Protein AF-A0A7W4CF41-F1 (afdb_monomer)

Nearest PDB structures (foldseek):
  8ye5-assembly1_B  TM=5.473E-01  e=8.442E-02  Dehalobacter sp.
  8ye5-assembly1_A  TM=4.488E-01  e=4.742E-02  Dehalobacter sp.
  7azv-assembly1_B  TM=4.176E-01  e=7.213E-02  Shigella flexneri
  7b1u-assembly1_A  TM=4.723E-01  e=1.953E-01  Shigella flexneri
  5l9t-assembly1_C  TM=4.745E-01  e=6.525E-01  Homo sapiens

Sequence (175 aa):
MLFSALGQSDESTQEKLKFIAKALNTPIDINDTADFLHSLEKYATSLSQTIRQRLKDDEEDNLDFTVASTLMHHYRQQAEKEENWQEAINWLLRVELNDSHWLTMGHYHLHLKQYKQATRCLHQARKLMDKEHFHYAKSIDLECAIAETEQDILAYGRFAGINSKINQADTPLVT

Structure (mmCIF, N/CA/C/O backbone):
data_AF-A0A7W4CF41-F1
#
_entry.id   AF-A0A7W4CF41-F1
#
loop_
_atom_site.group_PDB
_atom_site.id
_atom_site.type_symbol
_atom_site.label_atom_id
_atom_site.label_alt_id
_atom_site.label_comp_id
_atom_site.label_asym_id
_atom_site.label_entity_id
_atom_site.label_seq_id
_atom_site.pdbx_PDB_ins_code
_atom_site.Cartn_x
_atom_site.Cartn_y
_atom_site.Cartn_z
_atom_site.occupancy
_atom_site.B_iso_or_equiv
_atom_site.auth_seq_id
_atom_site.auth_comp_id
_atom_site.auth_asym_id
_atom_site.auth_atom_id
_atom_site.pdbx_PDB_model_num
ATOM 1 N N . MET A 1 1 ? 28.824 10.263 -23.114 1.00 46.28 1 MET A N 1
ATOM 2 C CA . MET A 1 1 ? 28.658 9.786 -24.506 1.00 46.28 1 MET A CA 1
ATOM 3 C C . MET A 1 1 ? 27.546 8.751 -24.682 1.00 46.28 1 MET A C 1
ATOM 5 O O . MET A 1 1 ? 26.990 8.721 -25.765 1.00 46.28 1 MET A O 1
ATOM 9 N N . LEU A 1 2 ? 27.163 7.950 -23.672 1.00 37.31 2 LEU A N 1
ATOM 10 C CA . LEU A 1 2 ? 26.043 6.998 -23.819 1.00 37.31 2 LEU A CA 1
ATOM 11 C C . LEU A 1 2 ? 24.651 7.664 -23.899 1.00 37.31 2 LEU A C 1
ATOM 13 O O . LEU A 1 2 ? 23.832 7.283 -24.723 1.00 37.31 2 LEU A O 1
ATOM 17 N N . PHE A 1 3 ? 24.385 8.692 -23.087 1.00 39.72 3 PHE A N 1
ATOM 18 C CA . PHE A 1 3 ? 23.040 9.286 -22.975 1.00 39.72 3 PHE A CA 1
ATOM 19 C C . PHE A 1 3 ? 22.696 10.314 -24.061 1.00 39.72 3 PHE A C 1
ATOM 21 O O . PHE A 1 3 ? 21.526 10.534 -24.356 1.00 39.72 3 PHE A O 1
ATOM 28 N N . SER A 1 4 ? 23.704 10.898 -24.713 1.00 42.06 4 SER A N 1
ATOM 29 C CA . SER A 1 4 ? 23.516 11.761 -25.886 1.00 42.06 4 SER A CA 1
ATOM 30 C C . SER A 1 4 ? 22.923 11.004 -27.082 1.00 42.06 4 SER A C 1
ATOM 32 O O . SER A 1 4 ? 22.292 11.622 -27.931 1.00 42.06 4 SER A O 1
ATOM 34 N N . ALA A 1 5 ? 23.073 9.673 -27.124 1.00 40.59 5 ALA A N 1
ATOM 35 C CA . ALA A 1 5 ? 22.491 8.827 -28.162 1.00 40.59 5 ALA A CA 1
ATOM 36 C C . ALA A 1 5 ? 20.977 8.608 -27.972 1.00 40.59 5 ALA A C 1
ATOM 38 O O . ALA A 1 5 ? 20.241 8.601 -28.950 1.00 40.59 5 ALA A O 1
ATOM 39 N N . LEU A 1 6 ? 20.474 8.536 -26.732 1.00 45.47 6 LEU A N 1
ATOM 40 C CA . LEU A 1 6 ? 19.041 8.325 -26.459 1.00 45.47 6 LEU A CA 1
ATOM 41 C C . LEU A 1 6 ? 18.163 9.495 -26.934 1.00 45.47 6 LEU A C 1
ATOM 43 O O . LEU A 1 6 ? 17.026 9.283 -27.360 1.00 45.47 6 LEU A O 1
ATOM 47 N N . GLY A 1 7 ? 18.693 10.719 -26.881 1.00 43.69 7 GLY A N 1
ATOM 48 C CA . GLY A 1 7 ? 18.008 11.925 -27.351 1.00 43.69 7 GLY A CA 1
ATOM 49 C C . GLY A 1 7 ? 18.155 12.207 -28.850 1.00 43.69 7 GLY A C 1
ATOM 50 O O . GLY A 1 7 ? 17.399 13.022 -29.366 1.00 43.69 7 GLY A O 1
ATOM 51 N N . GLN A 1 8 ? 19.105 11.562 -29.543 1.00 44.75 8 GLN A N 1
ATOM 52 C CA . GLN A 1 8 ? 19.416 11.840 -30.956 1.00 44.75 8 GLN A CA 1
ATOM 53 C C . GLN A 1 8 ? 19.306 10.632 -31.903 1.00 44.75 8 GLN A C 1
ATOM 55 O O . GLN A 1 8 ? 19.452 10.823 -33.106 1.00 44.75 8 GLN A O 1
ATOM 60 N N . SER A 1 9 ? 19.057 9.409 -31.416 1.00 44.53 9 SER A N 1
ATOM 61 C CA . SER A 1 9 ? 18.871 8.240 -32.291 1.00 44.53 9 SER A CA 1
ATOM 62 C C . SER A 1 9 ? 17.416 8.097 -32.763 1.00 44.53 9 SER A C 1
ATOM 64 O O . SER A 1 9 ? 16.482 8.247 -31.967 1.00 44.53 9 SER A O 1
ATOM 66 N N . ASP A 1 10 ? 17.245 7.742 -34.042 1.00 49.69 10 ASP A N 1
ATOM 67 C CA . ASP A 1 10 ? 15.987 7.300 -34.680 1.00 49.69 10 ASP A CA 1
ATOM 68 C C . ASP A 1 10 ? 15.502 5.923 -34.168 1.00 49.69 10 ASP A C 1
ATOM 70 O O . ASP A 1 10 ? 14.549 5.349 -34.695 1.00 49.69 10 ASP A O 1
ATOM 74 N N . GLU A 1 11 ? 16.150 5.358 -33.143 1.00 53.50 11 GLU A N 1
ATOM 75 C CA . GLU A 1 11 ? 15.743 4.084 -32.553 1.00 53.50 11 GLU A CA 1
ATOM 76 C C . GLU A 1 11 ? 14.350 4.201 -31.937 1.00 53.50 11 GLU A C 1
ATOM 78 O O . GLU A 1 11 ? 14.003 5.185 -31.264 1.00 53.50 11 GLU A O 1
ATOM 83 N N . SER A 1 12 ? 13.550 3.157 -32.144 1.00 57.28 12 SER A N 1
ATOM 84 C CA . SER A 1 12 ? 12.192 3.098 -31.617 1.00 57.28 12 SER A CA 1
ATOM 85 C C . SER A 1 12 ? 12.199 3.258 -30.092 1.00 57.28 12 SER A C 1
ATOM 87 O O . SER A 1 12 ? 13.102 2.786 -29.395 1.00 57.28 12 SER A O 1
ATOM 89 N N . THR A 1 13 ? 11.161 3.887 -29.531 1.00 52.22 13 THR A N 1
ATOM 90 C CA . THR A 1 13 ? 10.985 4.030 -28.072 1.00 52.22 13 THR A CA 1
ATOM 91 C C . THR A 1 13 ? 11.162 2.697 -27.329 1.00 52.22 13 THR A C 1
ATOM 93 O O . THR A 1 13 ? 11.649 2.672 -26.202 1.00 52.22 13 THR A O 1
ATOM 96 N N . GLN A 1 14 ? 10.828 1.583 -27.982 1.00 46.81 14 GLN A N 1
ATOM 97 C CA . GLN A 1 14 ? 10.944 0.231 -27.449 1.00 46.81 14 GLN A CA 1
ATOM 98 C C . GLN A 1 14 ? 12.399 -0.232 -27.259 1.00 46.81 14 GLN A C 1
ATOM 100 O O . GLN A 1 14 ? 12.699 -0.911 -26.279 1.00 46.81 14 GLN A O 1
ATOM 105 N N . GLU A 1 15 ? 13.326 0.147 -28.139 1.00 56.38 15 GLU A N 1
ATOM 106 C CA . GLU A 1 15 ? 14.752 -0.182 -27.983 1.00 56.38 15 GLU A CA 1
ATOM 107 C C . GLU A 1 15 ? 15.390 0.623 -26.850 1.00 56.38 15 GLU A C 1
ATOM 109 O O . GLU A 1 15 ? 16.123 0.072 -26.025 1.00 56.38 15 GLU A O 1
ATOM 114 N N . LYS A 1 16 ? 15.004 1.897 -26.728 1.00 58.34 16 LYS A N 1
ATOM 115 C CA . LYS A 1 16 ? 15.414 2.770 -25.618 1.00 58.34 16 LYS A CA 1
ATOM 116 C C . LYS A 1 16 ? 14.920 2.227 -24.269 1.00 58.34 16 LYS A C 1
ATOM 118 O O . LYS A 1 16 ? 15.665 2.221 -23.291 1.00 58.34 16 LYS A O 1
ATOM 123 N N . LEU A 1 17 ? 13.699 1.689 -24.233 1.00 52.06 17 LEU A N 1
ATOM 124 C CA . LEU A 1 17 ? 13.110 1.023 -23.066 1.00 52.06 17 LEU A CA 1
ATOM 125 C C . LEU A 1 17 ? 13.816 -0.287 -22.698 1.00 52.06 17 LEU A C 1
ATOM 127 O O . LEU A 1 17 ? 14.136 -0.499 -21.528 1.00 52.06 17 LEU A O 1
ATOM 131 N N . LYS A 1 18 ? 14.113 -1.142 -23.684 1.00 53.56 18 LYS A N 1
ATOM 132 C CA . LYS A 1 18 ? 14.877 -2.383 -23.471 1.00 53.56 18 LYS A CA 1
ATOM 133 C C . LYS A 1 18 ? 16.269 -2.098 -22.914 1.00 53.56 18 LYS A C 1
ATOM 135 O O . LYS A 1 18 ? 16.733 -2.822 -22.036 1.00 53.56 18 LYS A O 1
ATOM 140 N N . PHE A 1 19 ? 16.922 -1.036 -23.387 1.00 60.59 19 PHE A N 1
ATOM 141 C CA . PHE A 1 19 ? 18.224 -0.611 -22.880 1.00 60.59 19 PHE A CA 1
ATOM 142 C C . PHE A 1 19 ? 18.157 -0.183 -21.406 1.00 60.59 19 PHE A C 1
ATOM 144 O O . PHE A 1 19 ? 18.968 -0.638 -20.600 1.00 60.59 19 PHE A O 1
ATOM 151 N N . ILE A 1 20 ? 17.162 0.630 -21.035 1.00 58.06 20 ILE A N 1
ATOM 152 C CA . ILE A 1 20 ? 16.958 1.075 -19.648 1.00 58.06 20 ILE A CA 1
ATOM 153 C C . ILE A 1 20 ? 16.639 -0.111 -18.738 1.00 58.06 20 ILE A C 1
ATOM 155 O O . ILE A 1 20 ? 17.290 -0.276 -17.713 1.00 58.06 20 ILE A O 1
ATOM 159 N N . ALA A 1 21 ? 15.710 -0.985 -19.125 1.00 50.66 21 ALA A N 1
ATOM 160 C CA . ALA A 1 21 ? 15.370 -2.164 -18.332 1.00 50.66 21 ALA A CA 1
ATOM 161 C C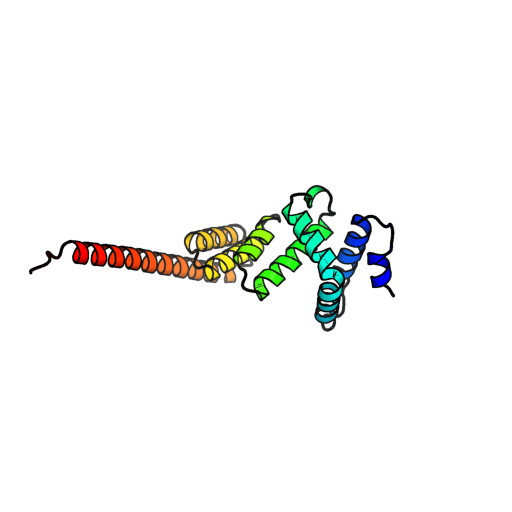 . ALA A 1 21 ? 16.553 -3.118 -18.148 1.00 50.66 21 ALA A C 1
ATOM 163 O O . ALA A 1 21 ? 16.763 -3.646 -17.061 1.00 50.66 21 ALA A O 1
ATOM 164 N N . LYS A 1 22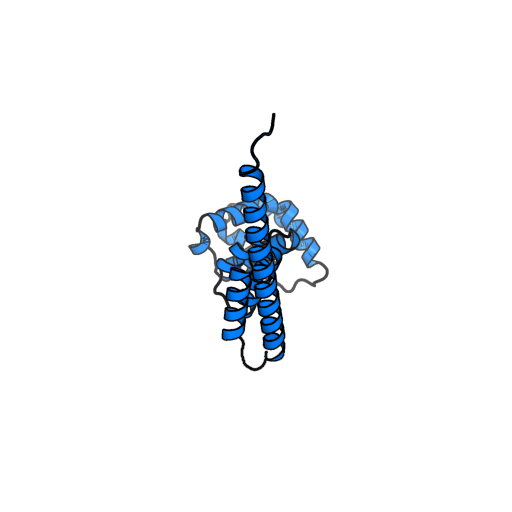 ? 17.371 -3.298 -19.191 1.00 57.56 22 LYS A N 1
ATOM 165 C CA . LYS A 1 22 ? 18.604 -4.080 -19.097 1.00 57.56 22 LYS A CA 1
ATOM 166 C C . LYS A 1 22 ? 19.595 -3.452 -18.117 1.00 57.56 22 LYS A C 1
ATOM 168 O O . LYS A 1 22 ? 20.183 -4.188 -17.337 1.00 57.56 22 LYS A O 1
ATOM 173 N N . ALA A 1 23 ? 19.747 -2.126 -18.126 1.00 53.53 23 ALA A N 1
ATOM 174 C CA . ALA A 1 23 ? 20.597 -1.418 -17.170 1.00 53.53 23 ALA A CA 1
ATOM 175 C C . ALA A 1 23 ? 20.088 -1.560 -15.723 1.00 53.53 23 ALA A C 1
ATOM 177 O O . ALA A 1 23 ? 20.891 -1.749 -14.814 1.00 53.53 23 ALA A O 1
ATOM 178 N N . LEU A 1 24 ? 18.766 -1.542 -15.522 1.00 49.69 24 LEU A N 1
ATOM 179 C CA . LEU A 1 24 ? 18.124 -1.750 -14.218 1.00 49.69 24 LEU A CA 1
ATOM 180 C C . LEU A 1 24 ? 18.251 -3.191 -13.693 1.00 49.69 24 LEU A C 1
ATOM 182 O O . LEU A 1 24 ? 18.206 -3.392 -12.485 1.00 49.69 24 LEU A O 1
ATOM 186 N N . ASN A 1 25 ? 18.404 -4.179 -14.582 1.00 44.28 25 ASN A N 1
ATOM 187 C CA . ASN A 1 25 ? 18.436 -5.607 -14.239 1.00 44.28 25 ASN A CA 1
ATOM 188 C C . ASN A 1 25 ? 19.855 -6.217 -14.240 1.00 44.28 25 ASN A C 1
ATOM 190 O O . ASN A 1 25 ? 20.033 -7.410 -13.993 1.00 44.28 25 ASN A O 1
ATOM 194 N N . THR A 1 26 ? 20.888 -5.425 -14.542 1.00 44.06 26 THR A N 1
ATOM 195 C CA . THR A 1 26 ? 22.288 -5.817 -14.319 1.00 44.06 26 THR A CA 1
ATOM 196 C C . THR A 1 26 ? 22.639 -5.690 -12.834 1.00 44.06 26 THR A C 1
ATOM 198 O O . THR A 1 26 ? 22.234 -4.706 -12.218 1.00 44.06 26 THR A O 1
ATOM 201 N N . PRO A 1 27 ? 23.423 -6.620 -12.250 1.00 39.34 27 PRO A N 1
ATOM 202 C CA . PRO A 1 27 ? 23.941 -6.475 -10.894 1.00 39.34 27 PRO A CA 1
ATOM 203 C C . PRO A 1 27 ? 24.975 -5.345 -10.891 1.00 39.34 27 PRO A C 1
ATOM 205 O O . PRO A 1 27 ? 26.162 -5.555 -11.134 1.00 39.34 27 PRO A O 1
ATOM 208 N N . ILE A 1 28 ? 24.491 -4.123 -10.711 1.00 40.25 28 ILE A N 1
ATOM 209 C CA . ILE A 1 28 ? 25.312 -2.945 -10.469 1.00 40.25 28 ILE A CA 1
ATOM 210 C C . ILE A 1 28 ? 25.638 -2.965 -8.976 1.00 40.25 28 ILE A C 1
ATOM 212 O O . ILE A 1 28 ? 24.755 -3.187 -8.147 1.00 40.25 28 ILE A O 1
ATOM 216 N N . ASP A 1 29 ? 26.921 -2.810 -8.655 1.00 37.19 29 ASP A N 1
ATOM 217 C CA . ASP A 1 29 ? 27.412 -2.758 -7.282 1.00 37.19 29 ASP A CA 1
ATOM 218 C C . ASP A 1 29 ? 26.611 -1.715 -6.483 1.00 37.19 29 ASP A C 1
ATOM 220 O O . ASP A 1 29 ? 26.427 -0.570 -6.903 1.00 37.19 29 ASP A O 1
ATOM 224 N N . ILE A 1 30 ? 26.060 -2.159 -5.355 1.00 34.56 30 ILE A N 1
ATOM 225 C CA . ILE A 1 30 ? 24.840 -1.616 -4.738 1.00 34.56 30 ILE A CA 1
ATOM 226 C C . ILE A 1 30 ? 25.075 -0.197 -4.187 1.00 34.56 30 ILE A C 1
ATOM 228 O O . ILE A 1 30 ? 24.126 0.563 -3.992 1.00 34.56 30 ILE A O 1
ATOM 232 N N . ASN A 1 31 ? 26.341 0.194 -4.021 1.00 37.34 31 ASN A N 1
ATOM 233 C CA . ASN A 1 31 ? 26.746 1.521 -3.567 1.00 37.34 31 ASN A CA 1
ATOM 234 C C . ASN A 1 31 ? 26.639 2.617 -4.648 1.00 37.34 31 ASN A C 1
ATOM 236 O O . ASN A 1 31 ? 26.483 3.776 -4.281 1.00 37.34 31 ASN A O 1
ATOM 240 N N . ASP A 1 32 ? 26.626 2.269 -5.943 1.00 36.53 32 ASP A N 1
ATOM 241 C CA . ASP A 1 32 ? 26.564 3.230 -7.067 1.00 36.53 32 ASP A CA 1
ATOM 242 C C . ASP A 1 32 ? 25.186 3.272 -7.766 1.00 36.53 32 ASP A C 1
ATOM 244 O O . ASP A 1 32 ? 24.912 4.136 -8.604 1.00 36.53 32 ASP A O 1
ATOM 248 N N . THR A 1 33 ? 24.271 2.357 -7.425 1.00 39.03 33 THR A N 1
ATOM 249 C CA . THR A 1 33 ? 22.942 2.249 -8.064 1.00 39.03 33 THR A CA 1
ATOM 250 C C . THR A 1 33 ? 22.045 3.453 -7.791 1.00 39.03 33 THR A C 1
ATOM 252 O O . THR A 1 33 ? 21.270 3.852 -8.658 1.00 39.03 33 THR A O 1
ATOM 255 N N . ALA A 1 34 ? 22.145 4.050 -6.601 1.00 40.62 34 ALA A N 1
ATOM 256 C CA . ALA A 1 34 ? 21.374 5.237 -6.241 1.00 40.62 34 ALA A CA 1
ATOM 257 C C . ALA A 1 34 ? 21.819 6.460 -7.060 1.00 40.62 34 ALA A C 1
ATOM 259 O O . ALA A 1 34 ? 20.970 7.183 -7.575 1.00 40.62 34 ALA A O 1
ATOM 260 N N . ASP A 1 35 ? 23.126 6.629 -7.268 1.00 41.72 35 ASP A N 1
ATOM 261 C CA . ASP A 1 35 ? 23.698 7.728 -8.052 1.00 41.72 35 ASP A CA 1
ATOM 262 C C . ASP A 1 35 ? 23.474 7.540 -9.556 1.00 41.72 35 ASP A C 1
ATOM 264 O O . ASP A 1 35 ? 23.204 8.510 -10.271 1.00 41.72 35 ASP A O 1
ATOM 268 N N . PHE A 1 36 ? 23.504 6.295 -10.045 1.00 41.91 36 PHE A N 1
ATOM 269 C CA . PHE A 1 36 ? 23.151 5.956 -11.424 1.00 41.91 36 PHE A CA 1
ATOM 270 C C . PHE A 1 36 ? 21.669 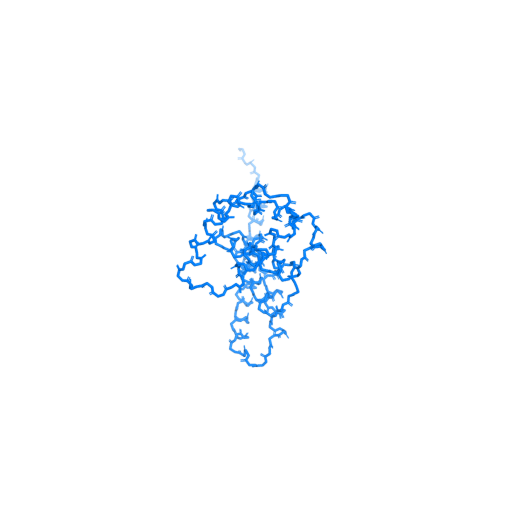6.219 -11.714 1.00 41.91 36 PHE A C 1
ATOM 272 O O . PHE A 1 36 ? 21.351 6.872 -12.708 1.00 41.91 36 PHE A O 1
ATOM 279 N N . LEU A 1 37 ? 20.769 5.778 -10.828 1.00 46.00 37 LEU A N 1
ATOM 280 C CA . LEU A 1 37 ? 19.329 6.018 -10.940 1.00 46.00 37 LEU A CA 1
ATOM 281 C C . LEU A 1 37 ? 18.985 7.498 -10.801 1.00 46.00 37 LEU A C 1
ATOM 283 O O . LEU A 1 37 ? 18.201 7.994 -11.598 1.00 46.00 37 LEU A O 1
ATOM 287 N N . HIS A 1 38 ? 19.609 8.220 -9.869 1.00 47.53 38 HIS A N 1
ATOM 288 C CA . HIS A 1 38 ? 19.410 9.659 -9.693 1.00 47.53 38 HIS A CA 1
ATOM 289 C C . HIS A 1 38 ? 19.967 10.469 -10.880 1.00 47.53 38 HIS A C 1
ATOM 291 O O . HIS A 1 38 ? 19.383 11.467 -11.308 1.00 47.53 38 HIS A O 1
ATOM 297 N N . SER A 1 39 ? 21.060 10.004 -11.497 1.00 43.00 39 SER A N 1
ATOM 298 C CA . SER A 1 39 ? 21.602 10.573 -12.740 1.00 43.00 39 SER A CA 1
ATOM 299 C C . SER A 1 39 ? 20.714 10.284 -13.956 1.00 43.00 39 SER A C 1
ATOM 301 O O . SER A 1 39 ? 20.555 11.152 -14.820 1.00 43.00 39 SER A O 1
ATOM 303 N N . LEU A 1 40 ? 20.092 9.099 -14.010 1.00 48.38 40 LEU A N 1
ATOM 304 C CA . LEU A 1 40 ? 19.043 8.754 -14.972 1.00 48.38 40 LEU A CA 1
ATOM 305 C C . LEU A 1 40 ? 17.800 9.612 -14.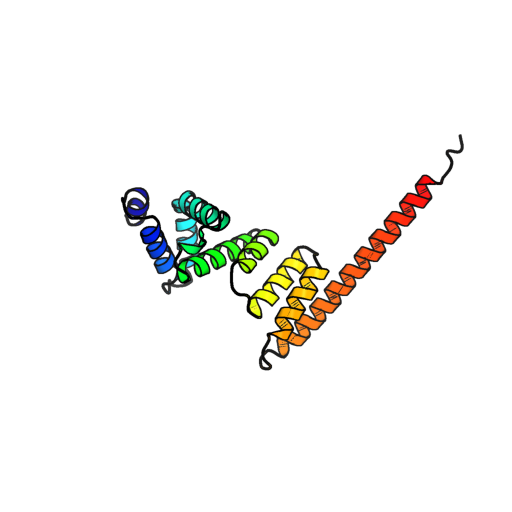734 1.00 48.38 40 LEU A C 1
ATOM 307 O O . LEU A 1 40 ? 17.294 10.192 -15.674 1.00 48.38 40 LEU A O 1
ATOM 311 N N . GLU A 1 41 ? 17.354 9.797 -13.500 1.00 46.47 41 GLU A N 1
ATOM 312 C CA . GLU A 1 41 ? 16.201 10.626 -13.137 1.00 46.47 41 GLU A CA 1
ATOM 313 C C . GLU A 1 41 ? 16.396 12.098 -13.544 1.00 46.47 41 GLU A C 1
ATOM 315 O O . GLU A 1 41 ? 15.463 12.738 -14.032 1.00 46.47 41 GLU A O 1
ATOM 320 N N . LYS A 1 42 ? 17.634 12.608 -13.448 1.00 46.91 42 LYS A N 1
ATOM 321 C CA . LYS A 1 42 ? 18.031 13.977 -13.822 1.00 46.91 42 LYS A CA 1
ATOM 322 C C . LYS A 1 42 ? 18.136 14.222 -15.336 1.00 46.91 42 LYS A C 1
ATOM 324 O O . LYS A 1 42 ? 17.869 15.335 -15.780 1.00 46.91 42 LYS A O 1
ATOM 329 N N . TYR A 1 43 ? 18.525 13.223 -16.135 1.00 43.66 43 TYR A N 1
ATOM 330 C CA . TYR A 1 43 ? 18.635 13.343 -17.607 1.00 43.66 43 TYR A CA 1
ATOM 331 C C . TYR A 1 43 ? 17.454 12.735 -18.369 1.00 43.66 43 TYR A C 1
ATOM 333 O O . TYR A 1 43 ? 17.154 13.127 -19.494 1.00 43.66 43 TYR A O 1
ATOM 341 N N . ALA A 1 44 ? 16.767 11.792 -17.748 1.00 49.69 44 ALA A N 1
ATOM 342 C CA . ALA A 1 44 ? 15.622 11.072 -18.264 1.00 49.69 44 ALA A CA 1
ATOM 343 C C . ALA A 1 44 ? 14.341 11.528 -17.564 1.00 49.69 44 ALA A C 1
ATOM 345 O O . ALA A 1 44 ? 13.371 10.791 -17.589 1.00 49.69 44 ALA A O 1
ATOM 346 N N . THR A 1 45 ? 14.279 12.731 -16.980 1.00 48.28 45 THR A N 1
ATOM 347 C CA . THR A 1 45 ? 13.033 13.263 -16.401 1.00 48.28 45 THR A CA 1
ATOM 348 C C . THR A 1 45 ? 11.917 13.269 -17.443 1.00 48.28 45 THR A C 1
ATOM 350 O O . THR A 1 45 ? 10.822 12.798 -17.172 1.00 48.28 45 THR A O 1
ATOM 353 N N . SER A 1 46 ? 12.218 13.703 -18.672 1.00 49.69 46 SER A N 1
ATOM 354 C CA . SER A 1 46 ? 11.260 13.689 -19.784 1.00 49.69 46 SER A CA 1
ATOM 355 C C . SER A 1 46 ? 10.896 12.268 -20.221 1.00 49.69 46 SER A C 1
ATOM 357 O O . SER A 1 46 ? 9.731 11.996 -20.494 1.00 49.69 46 SER A O 1
ATOM 359 N N . LEU A 1 47 ? 11.853 11.337 -20.237 1.00 49.19 47 LEU A N 1
ATOM 360 C CA . LEU A 1 47 ? 11.598 9.949 -20.624 1.00 49.19 47 LEU A CA 1
ATOM 361 C C . LEU A 1 47 ? 10.825 9.194 -19.535 1.00 49.19 47 LEU A C 1
ATOM 363 O O . LEU A 1 47 ? 9.848 8.536 -19.843 1.00 49.19 47 LEU A O 1
ATOM 367 N N . SER A 1 48 ? 11.190 9.369 -18.269 1.00 51.56 48 SER A N 1
ATOM 368 C CA . SER A 1 48 ? 10.473 8.906 -17.079 1.00 51.56 48 SER A CA 1
ATOM 369 C C . SER A 1 48 ? 9.053 9.476 -17.043 1.00 51.56 48 SER A C 1
ATOM 371 O O . SER A 1 48 ? 8.098 8.729 -16.891 1.00 51.56 48 SER A O 1
ATOM 373 N N . GLN A 1 49 ? 8.865 10.774 -17.295 1.00 57.91 49 GLN A N 1
ATOM 374 C CA . GLN A 1 49 ? 7.531 11.373 -17.407 1.00 57.91 49 GLN A CA 1
ATOM 375 C C . GLN A 1 49 ? 6.737 10.805 -18.589 1.00 57.91 49 GLN A C 1
ATOM 377 O O . GLN A 1 49 ? 5.561 10.497 -18.428 1.00 57.91 49 GLN A O 1
ATOM 382 N N . THR A 1 50 ? 7.370 10.615 -19.749 1.00 53.28 50 THR A N 1
ATOM 383 C CA . THR A 1 50 ? 6.731 10.032 -20.942 1.00 53.28 50 THR A CA 1
ATOM 384 C C . THR A 1 50 ? 6.331 8.576 -20.706 1.00 53.28 50 THR A C 1
ATOM 386 O O . THR A 1 50 ? 5.245 8.162 -21.096 1.00 53.28 50 THR A O 1
ATOM 389 N N . ILE A 1 51 ? 7.178 7.800 -20.031 1.00 55.59 51 ILE A N 1
ATOM 390 C CA . ILE A 1 51 ? 6.920 6.408 -19.652 1.00 55.59 51 ILE A CA 1
ATOM 391 C C . ILE A 1 51 ? 5.807 6.346 -18.610 1.00 55.59 51 ILE A C 1
ATOM 393 O O . ILE A 1 51 ? 4.859 5.591 -18.783 1.00 55.59 51 ILE A O 1
ATOM 397 N N . ARG A 1 52 ? 5.871 7.182 -17.569 1.00 59.34 52 ARG A N 1
ATOM 398 C CA . ARG A 1 52 ? 4.822 7.308 -16.552 1.00 59.34 52 ARG A CA 1
ATOM 399 C C . ARG A 1 52 ? 3.481 7.680 -17.177 1.00 59.34 52 ARG A C 1
ATOM 401 O O . ARG A 1 52 ? 2.462 7.149 -16.753 1.00 59.34 52 ARG A O 1
ATOM 408 N N . GLN A 1 53 ? 3.480 8.565 -18.172 1.00 64.12 53 GLN A N 1
ATOM 409 C CA . GLN A 1 53 ? 2.275 8.944 -18.903 1.00 64.12 53 GLN A CA 1
ATOM 410 C C . GLN A 1 53 ? 1.746 7.782 -19.756 1.00 64.12 53 GLN A C 1
ATOM 412 O O . GLN A 1 53 ? 0.581 7.439 -19.626 1.00 64.12 53 GLN A O 1
ATOM 417 N N . ARG A 1 54 ? 2.602 7.095 -20.525 1.00 60.06 54 ARG A N 1
ATOM 418 C CA . ARG A 1 54 ? 2.197 5.913 -21.312 1.00 60.06 54 ARG A CA 1
ATOM 419 C C . ARG A 1 54 ? 1.655 4.771 -20.462 1.00 60.06 54 ARG A C 1
ATOM 421 O O . ARG A 1 54 ? 0.678 4.145 -20.845 1.00 60.06 54 ARG A O 1
ATOM 428 N N . LEU A 1 55 ? 2.266 4.519 -19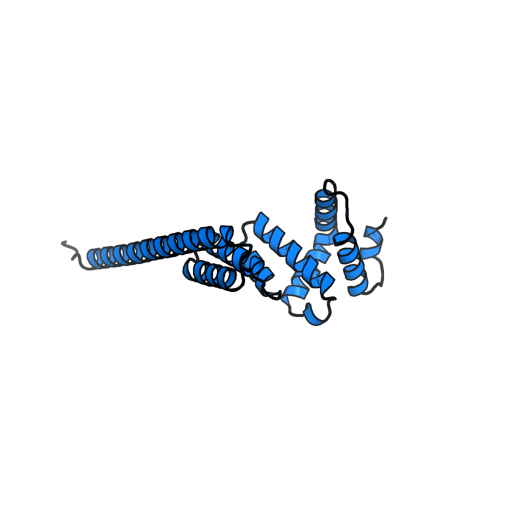.305 1.00 63.00 55 LEU A N 1
ATOM 429 C CA . LEU A 1 55 ? 1.744 3.551 -18.344 1.00 63.00 55 LEU A CA 1
ATOM 430 C C . LEU A 1 55 ? 0.368 4.008 -17.831 1.00 63.00 55 LEU A C 1
ATOM 432 O O . LEU A 1 55 ? -0.549 3.203 -17.737 1.00 63.00 55 LEU A O 1
ATOM 436 N N . LYS A 1 56 ? 0.170 5.302 -17.543 1.00 65.69 56 LYS A N 1
ATOM 437 C CA . LYS A 1 56 ? -1.143 5.830 -17.127 1.00 65.69 56 LYS A CA 1
ATOM 438 C C . LYS A 1 56 ? -2.237 5.695 -18.188 1.00 65.69 56 LYS A C 1
ATOM 440 O O . LYS A 1 56 ? -3.387 5.538 -17.794 1.00 65.69 56 LYS A O 1
ATOM 445 N N . ASP A 1 57 ? -1.884 5.742 -19.466 1.00 62.66 57 ASP A N 1
ATOM 446 C CA . ASP A 1 57 ? -2.827 5.730 -20.590 1.00 62.66 57 ASP A CA 1
ATOM 447 C C . ASP A 1 57 ? -3.194 4.301 -21.070 1.00 62.66 57 ASP A C 1
ATOM 449 O O . ASP A 1 57 ? -3.688 4.139 -22.182 1.00 62.66 57 ASP A O 1
ATOM 453 N N . ASP A 1 58 ? -2.965 3.269 -20.243 1.00 55.62 58 ASP A N 1
ATOM 454 C CA . ASP A 1 58 ? -3.240 1.840 -20.510 1.00 55.62 58 ASP A CA 1
ATOM 455 C C . ASP A 1 58 ? -2.562 1.266 -21.781 1.00 55.62 58 ASP A C 1
ATOM 457 O O . ASP A 1 58 ? -2.894 0.175 -22.237 1.00 55.62 58 ASP A O 1
ATOM 461 N N . GLU A 1 59 ? -1.524 1.921 -22.322 1.00 56.69 59 GLU A N 1
ATOM 462 C CA . GLU A 1 59 ? -0.671 1.361 -23.390 1.00 56.69 59 GLU A CA 1
ATOM 463 C C . GLU A 1 59 ? 0.361 0.336 -22.853 1.00 56.69 59 GLU A C 1
ATOM 465 O O . GLU A 1 59 ? 1.467 0.198 -23.386 1.00 56.69 59 GLU A O 1
ATOM 470 N N . GLU A 1 60 ? 0.025 -0.385 -21.778 1.00 53.88 60 GLU A N 1
ATOM 471 C CA . GLU A 1 60 ? 0.887 -1.404 -21.159 1.00 53.88 60 GLU A CA 1
ATOM 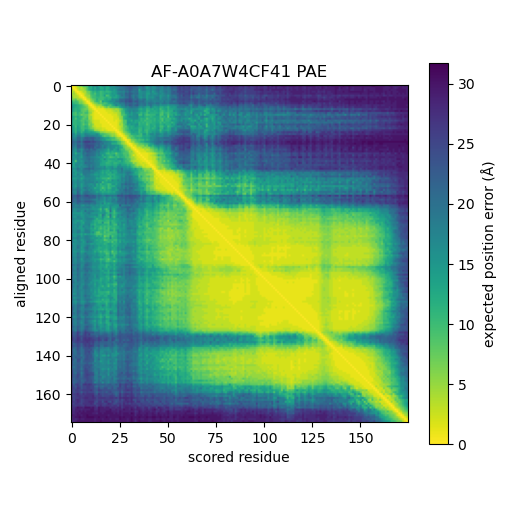472 C C . GLU A 1 60 ? 1.121 -2.607 -22.084 1.00 53.88 60 GLU A C 1
ATOM 474 O O . GLU A 1 60 ? 2.222 -3.159 -22.098 1.00 53.88 60 GLU A O 1
ATOM 479 N N . ASP A 1 61 ? 0.141 -2.936 -22.931 1.00 53.31 61 ASP A N 1
ATOM 480 C CA . ASP A 1 61 ? 0.140 -4.107 -23.823 1.00 53.31 61 ASP A CA 1
ATOM 481 C C . ASP A 1 61 ? 1.301 -4.135 -24.835 1.00 53.31 61 ASP A C 1
ATOM 483 O O . ASP A 1 61 ? 1.631 -5.185 -25.389 1.00 53.31 61 ASP A O 1
ATOM 487 N N . ASN A 1 62 ? 1.950 -2.991 -25.079 1.00 55.91 62 ASN A N 1
ATOM 488 C CA . ASN A 1 62 ? 3.065 -2.872 -26.022 1.00 55.91 62 ASN A CA 1
ATOM 489 C C . ASN A 1 62 ? 4.453 -2.914 -25.357 1.00 55.91 62 ASN A C 1
ATOM 491 O O . ASN A 1 62 ? 5.476 -2.885 -26.058 1.00 55.91 62 ASN A O 1
ATOM 495 N N . LEU A 1 63 ? 4.523 -2.968 -24.022 1.00 59.88 63 LEU A N 1
ATOM 496 C CA . LEU A 1 63 ? 5.778 -3.118 -23.291 1.00 59.88 63 LEU A CA 1
ATOM 497 C C . LEU A 1 63 ? 6.077 -4.586 -22.988 1.00 59.88 63 LEU A C 1
ATOM 499 O O . LEU A 1 63 ? 5.209 -5.390 -22.672 1.00 59.88 63 LEU A O 1
ATOM 503 N N . ASP A 1 64 ? 7.363 -4.928 -23.048 1.00 66.06 64 ASP A N 1
ATOM 504 C CA . ASP A 1 64 ? 7.838 -6.207 -22.536 1.00 66.06 64 ASP A CA 1
ATOM 505 C C . ASP A 1 64 ? 7.541 -6.302 -21.028 1.00 66.06 64 ASP A C 1
ATOM 507 O O . ASP A 1 64 ? 7.821 -5.369 -20.271 1.00 66.06 64 ASP A O 1
ATOM 511 N N . PHE A 1 65 ? 6.977 -7.432 -20.593 1.00 64.12 65 PHE A N 1
ATOM 512 C CA . PHE A 1 65 ? 6.514 -7.637 -19.218 1.00 64.12 65 PHE A CA 1
ATOM 513 C C . PHE A 1 65 ? 7.611 -7.396 -18.172 1.00 64.12 65 PHE A C 1
ATOM 515 O O . PHE A 1 65 ? 7.355 -6.824 -17.112 1.00 64.12 65 PHE A O 1
ATOM 522 N N . THR A 1 66 ? 8.858 -7.777 -18.475 1.00 60.66 66 THR A N 1
ATOM 523 C CA . THR A 1 66 ? 9.976 -7.559 -17.550 1.00 60.66 66 THR A CA 1
ATOM 524 C C . THR A 1 66 ? 10.242 -6.065 -17.399 1.00 60.66 66 THR A C 1
ATOM 526 O O . THR A 1 66 ? 10.365 -5.576 -16.280 1.00 60.66 66 THR A O 1
ATOM 529 N N . VAL A 1 67 ? 10.228 -5.318 -18.505 1.00 61.94 67 VAL A N 1
ATOM 530 C CA . VAL A 1 67 ? 10.373 -3.854 -18.504 1.00 61.94 67 VAL A CA 1
ATOM 531 C C . VAL A 1 67 ? 9.261 -3.181 -17.699 1.00 61.94 67 VAL A C 1
ATOM 533 O O . VAL A 1 67 ? 9.549 -2.335 -16.852 1.00 61.94 67 VAL A O 1
ATOM 536 N N . ALA A 1 68 ? 8.005 -3.570 -17.931 1.00 64.88 68 ALA A N 1
ATOM 537 C CA . ALA A 1 68 ? 6.853 -3.029 -17.217 1.00 64.88 68 ALA A CA 1
ATOM 538 C C . ALA A 1 68 ? 6.965 -3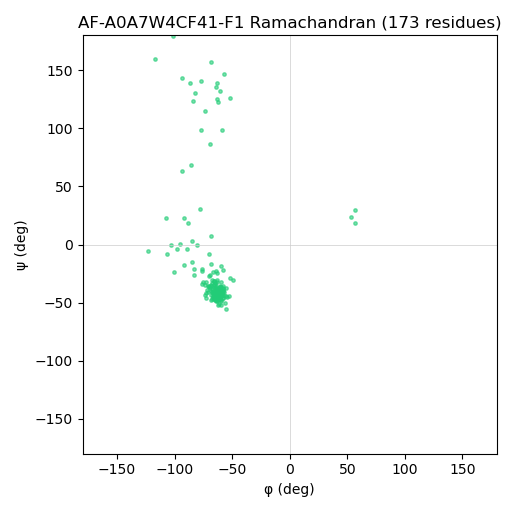.283 -15.703 1.00 64.88 68 ALA A C 1
ATOM 540 O O . ALA A 1 68 ? 6.881 -2.342 -14.915 1.00 64.88 68 ALA A O 1
ATOM 541 N N . SER A 1 69 ? 7.273 -4.521 -15.300 1.00 67.69 69 SER A N 1
ATOM 542 C CA . SER A 1 69 ? 7.410 -4.911 -13.890 1.00 67.69 69 SER A CA 1
ATOM 543 C C . SER A 1 69 ? 8.498 -4.120 -13.150 1.00 67.69 69 SER A C 1
ATOM 545 O O . SER A 1 69 ? 8.263 -3.610 -12.051 1.00 67.69 69 SER A O 1
ATOM 547 N N . THR A 1 70 ? 9.671 -3.938 -13.767 1.00 68.81 70 THR A N 1
ATOM 548 C CA . THR A 1 70 ? 10.779 -3.170 -13.184 1.00 68.81 70 THR A CA 1
ATOM 549 C C . THR A 1 70 ? 10.411 -1.696 -13.007 1.00 68.81 70 THR A C 1
ATOM 551 O O . THR A 1 70 ? 10.717 -1.100 -11.973 1.00 68.81 70 THR A O 1
ATOM 554 N N . LEU A 1 71 ? 9.730 -1.102 -13.989 1.00 69.06 71 LEU A N 1
ATOM 555 C CA . LEU A 1 71 ? 9.298 0.295 -13.927 1.00 69.06 71 LEU A CA 1
ATOM 556 C C . LEU A 1 71 ? 8.203 0.512 -12.877 1.00 69.06 71 LEU A C 1
ATOM 558 O O . LEU A 1 71 ? 8.294 1.455 -12.093 1.00 69.06 71 LEU A O 1
ATOM 562 N N . MET A 1 72 ? 7.208 -0.376 -12.811 1.00 77.38 72 MET A N 1
ATOM 563 C CA . MET A 1 72 ? 6.158 -0.329 -11.786 1.00 77.38 72 MET A CA 1
ATOM 564 C C . MET A 1 72 ? 6.756 -0.412 -10.381 1.00 77.38 72 MET A C 1
ATOM 566 O O . MET A 1 72 ? 6.391 0.366 -9.500 1.00 77.38 72 MET A O 1
ATOM 570 N N . HIS A 1 73 ? 7.729 -1.305 -10.180 1.00 78.25 73 HIS A N 1
ATOM 571 C CA . HIS A 1 73 ? 8.444 -1.418 -8.914 1.00 78.25 73 HIS A CA 1
ATOM 572 C C . HIS A 1 73 ? 9.186 -0.124 -8.546 1.00 78.25 73 HIS A C 1
ATOM 574 O O . HIS A 1 73 ? 9.100 0.333 -7.406 1.00 78.25 73 HIS A O 1
ATOM 580 N N . HIS A 1 74 ? 9.878 0.492 -9.509 1.00 77.19 74 HIS A N 1
ATOM 581 C CA . HIS A 1 74 ? 10.595 1.747 -9.297 1.00 77.19 74 HIS A CA 1
ATOM 582 C C . HIS A 1 74 ? 9.659 2.894 -8.891 1.00 77.19 74 HIS A C 1
ATOM 584 O O . HIS A 1 74 ? 9.889 3.538 -7.866 1.00 77.19 74 HIS A O 1
ATOM 590 N N . TYR A 1 75 ? 8.578 3.125 -9.642 1.00 78.25 75 TYR A N 1
ATOM 591 C CA . TYR A 1 75 ? 7.646 4.212 -9.329 1.00 78.25 75 TYR A CA 1
ATOM 592 C C . TYR A 1 75 ? 6.874 3.980 -8.034 1.00 78.25 75 TYR A C 1
ATOM 594 O O . TYR A 1 75 ? 6.578 4.945 -7.328 1.00 78.25 75 TYR A O 1
ATOM 602 N N . ARG A 1 76 ? 6.601 2.720 -7.677 1.00 86.44 76 ARG A N 1
ATOM 603 C CA . ARG A 1 76 ? 6.069 2.389 -6.355 1.00 86.44 76 ARG A CA 1
ATOM 604 C C . ARG A 1 76 ? 7.032 2.836 -5.256 1.00 86.44 76 ARG A C 1
ATOM 606 O O . ARG A 1 76 ? 6.623 3.593 -4.384 1.00 86.44 76 ARG A O 1
ATOM 613 N N . GLN A 1 77 ? 8.308 2.448 -5.330 1.00 81.56 77 GLN A N 1
ATOM 614 C CA . GLN A 1 77 ? 9.302 2.851 -4.328 1.00 81.56 77 GLN A CA 1
ATOM 615 C C . GLN A 1 77 ? 9.486 4.370 -4.254 1.00 81.56 77 GLN A C 1
ATOM 617 O O . GLN A 1 77 ? 9.706 4.918 -3.176 1.00 81.56 77 GLN A O 1
ATOM 622 N N . GLN A 1 78 ? 9.426 5.064 -5.389 1.00 78.19 78 GLN A N 1
ATOM 623 C CA . GLN A 1 78 ? 9.476 6.521 -5.401 1.00 78.19 78 GLN A CA 1
ATOM 624 C C . GLN A 1 78 ? 8.269 7.120 -4.672 1.00 78.19 78 GLN A C 1
ATOM 626 O O . GLN A 1 78 ? 8.446 7.961 -3.796 1.00 78.19 78 GLN A O 1
ATOM 631 N N . ALA A 1 79 ? 7.061 6.635 -4.967 1.00 81.06 79 ALA A N 1
ATOM 632 C CA . ALA A 1 79 ? 5.852 7.063 -4.276 1.00 81.06 79 ALA A CA 1
ATOM 633 C C . ALA A 1 79 ? 5.911 6.772 -2.764 1.00 81.06 79 ALA A C 1
ATOM 635 O O . ALA A 1 79 ? 5.472 7.603 -1.977 1.00 81.06 79 ALA A O 1
ATOM 636 N N . GLU A 1 80 ? 6.502 5.647 -2.345 1.00 85.56 80 GLU A N 1
ATOM 637 C CA . GLU A 1 80 ? 6.757 5.339 -0.929 1.00 85.56 80 GLU A CA 1
ATOM 638 C C . GLU A 1 80 ? 7.695 6.366 -0.274 1.00 85.56 80 GLU A C 1
ATOM 640 O O . GLU A 1 80 ? 7.400 6.865 0.808 1.00 85.56 80 GLU A O 1
ATOM 645 N N . LYS A 1 81 ? 8.809 6.719 -0.934 1.00 83.12 81 LYS A N 1
ATOM 646 C CA . LYS A 1 81 ? 9.772 7.722 -0.434 1.00 83.12 81 LYS A CA 1
ATOM 647 C C . LYS A 1 81 ? 9.163 9.117 -0.315 1.00 83.12 81 LYS A C 1
ATOM 649 O O . LYS A 1 81 ? 9.559 9.886 0.553 1.00 83.12 81 LYS A O 1
ATOM 654 N N . GLU A 1 82 ? 8.227 9.437 -1.200 1.00 87.50 82 GLU A N 1
ATOM 655 C CA . GLU A 1 82 ? 7.472 10.692 -1.199 1.00 87.50 82 GLU A CA 1
ATOM 656 C C . GLU A 1 82 ? 6.250 10.647 -0.263 1.00 87.50 82 GLU A C 1
ATOM 658 O O . GLU A 1 82 ? 5.477 11.603 -0.225 1.00 87.50 82 GLU A O 1
ATOM 663 N N . GLU A 1 83 ? 6.043 9.539 0.462 1.00 91.06 83 GLU A N 1
ATOM 664 C CA . GLU A 1 83 ? 4.865 9.272 1.298 1.00 91.06 83 GLU A CA 1
ATOM 665 C C . GLU A 1 83 ? 3.527 9.422 0.542 1.00 91.06 83 GLU A C 1
ATOM 667 O O . GLU A 1 83 ? 2.457 9.632 1.123 1.00 91.06 83 GLU A O 1
ATOM 672 N N . ASN A 1 84 ? 3.558 9.275 -0.784 1.00 93.12 84 ASN A N 1
ATOM 673 C CA . ASN A 1 84 ? 2.385 9.266 -1.643 1.00 93.12 84 ASN A CA 1
ATOM 674 C C . ASN A 1 84 ? 1.802 7.849 -1.718 1.00 93.12 84 ASN A C 1
ATOM 676 O O . ASN A 1 84 ? 1.832 7.168 -2.746 1.00 93.12 84 ASN A O 1
ATOM 680 N N . TRP A 1 85 ? 1.255 7.399 -0.591 1.00 94.19 85 TRP A N 1
ATOM 681 C CA . TRP A 1 85 ? 0.767 6.031 -0.411 1.00 94.19 85 TRP A CA 1
ATOM 682 C C . TRP A 1 85 ? -0.337 5.640 -1.400 1.00 94.19 85 TRP A C 1
ATOM 684 O O . TRP A 1 85 ? -0.413 4.485 -1.807 1.00 94.19 85 TRP A O 1
ATOM 694 N N . GLN A 1 86 ? -1.178 6.588 -1.829 1.00 94.25 86 GLN A N 1
ATOM 695 C CA . GLN A 1 86 ? -2.233 6.303 -2.805 1.00 94.25 86 GLN A CA 1
ATOM 696 C C . GLN A 1 86 ? -1.652 5.993 -4.190 1.00 94.25 86 GLN A C 1
ATOM 698 O O . GLN A 1 86 ? -2.125 5.076 -4.860 1.00 94.25 86 GLN A O 1
ATOM 703 N N . GLU A 1 87 ? -0.615 6.720 -4.608 1.00 88.69 87 GLU A N 1
ATOM 704 C CA . GLU A 1 87 ? 0.097 6.424 -5.852 1.00 88.69 87 GLU A CA 1
ATOM 705 C C . GLU A 1 87 ? 0.837 5.082 -5.748 1.00 88.69 87 GLU A C 1
ATOM 707 O O . GLU A 1 87 ? 0.778 4.282 -6.679 1.00 88.69 87 GLU A O 1
ATOM 712 N N . ALA A 1 88 ? 1.457 4.778 -4.602 1.00 90.50 88 ALA A N 1
ATOM 713 C CA . ALA A 1 88 ? 2.100 3.481 -4.374 1.00 90.50 88 ALA A CA 1
ATOM 714 C C . ALA A 1 88 ? 1.102 2.306 -4.474 1.00 90.50 88 ALA A C 1
ATOM 716 O O . ALA A 1 88 ? 1.407 1.283 -5.090 1.00 90.50 88 ALA A O 1
ATOM 717 N N . ILE A 1 89 ? -0.118 2.466 -3.940 1.00 93.44 89 ILE A N 1
ATOM 718 C CA . ILE A 1 89 ? -1.213 1.491 -4.098 1.00 93.44 89 ILE A CA 1
ATOM 719 C C . ILE A 1 89 ? -1.584 1.322 -5.577 1.00 93.44 89 ILE A C 1
ATOM 721 O O . ILE A 1 89 ? -1.704 0.192 -6.048 1.00 93.44 89 ILE A O 1
ATOM 725 N N . ASN A 1 90 ? -1.733 2.422 -6.321 1.00 90.56 90 ASN A N 1
ATOM 726 C CA . ASN A 1 90 ? -2.084 2.368 -7.743 1.00 90.56 90 ASN A CA 1
ATOM 727 C C . ASN A 1 90 ? -1.042 1.588 -8.560 1.00 90.56 90 ASN A C 1
ATOM 729 O O . ASN A 1 90 ? -1.413 0.854 -9.472 1.00 90.56 90 ASN A O 1
ATOM 733 N N . TRP A 1 91 ? 0.245 1.712 -8.222 1.00 86.69 91 TRP A N 1
ATOM 734 C CA . TRP A 1 91 ? 1.308 0.931 -8.857 1.00 86.69 91 TRP A CA 1
ATOM 735 C C . TRP A 1 91 ? 1.264 -0.555 -8.498 1.00 86.69 91 TRP A C 1
ATOM 737 O O . TRP A 1 91 ? 1.502 -1.386 -9.369 1.00 86.69 91 TRP A O 1
ATOM 747 N N . LEU A 1 92 ? 0.920 -0.916 -7.256 1.00 89.19 92 LEU A N 1
ATOM 748 C CA . LEU A 1 92 ? 0.738 -2.324 -6.879 1.00 89.19 92 LEU A CA 1
ATOM 749 C C . LEU A 1 92 ? -0.422 -2.986 -7.626 1.00 89.19 92 LEU A C 1
ATOM 751 O O . LEU A 1 92 ? -0.326 -4.153 -7.980 1.00 89.19 92 LEU A O 1
ATOM 755 N N . LEU A 1 93 ? -1.509 -2.259 -7.883 1.00 90.19 93 LEU A N 1
ATOM 756 C CA . LEU A 1 93 ? -2.693 -2.809 -8.552 1.00 90.19 93 LEU A CA 1
ATOM 757 C C . LEU A 1 93 ? -2.480 -3.137 -10.041 1.00 90.19 93 LEU A C 1
ATOM 759 O O . LEU A 1 93 ? -3.354 -3.751 -10.645 1.00 90.19 93 LEU A O 1
ATOM 763 N N . ARG A 1 94 ? -1.336 -2.752 -10.620 1.00 83.81 94 ARG A N 1
ATOM 764 C CA . ARG A 1 94 ? -0.966 -3.028 -12.020 1.00 83.81 94 ARG A CA 1
ATOM 765 C C . ARG A 1 94 ? -0.221 -4.350 -12.214 1.00 83.81 94 ARG A C 1
ATOM 767 O O . ARG A 1 94 ? 0.088 -4.719 -13.339 1.00 83.81 94 ARG A O 1
ATOM 774 N N . VAL A 1 95 ? 0.083 -5.065 -11.132 1.00 81.19 95 VAL A N 1
ATOM 775 C CA . VAL A 1 95 ? 0.736 -6.379 -11.189 1.00 81.19 95 VAL A CA 1
ATOM 776 C C . VAL A 1 95 ? -0.167 -7.466 -10.621 1.00 81.19 95 VAL A C 1
ATOM 778 O O . VAL A 1 95 ? -1.068 -7.198 -9.825 1.00 81.19 95 VAL A O 1
ATOM 781 N N . GLU A 1 96 ? 0.107 -8.721 -10.979 1.00 83.75 96 GLU A N 1
ATOM 782 C CA . GLU A 1 96 ? -0.500 -9.852 -10.280 1.00 83.75 96 GLU A CA 1
ATOM 783 C C . GLU A 1 96 ? -0.060 -9.858 -8.805 1.00 83.75 96 GLU A C 1
ATOM 785 O O . GLU A 1 96 ? 1.128 -9.866 -8.459 1.00 83.75 96 GLU A O 1
ATOM 790 N N . LEU A 1 97 ? -1.041 -9.809 -7.904 1.00 85.38 97 LEU A N 1
ATOM 791 C CA . LEU A 1 97 ? -0.800 -9.660 -6.472 1.00 85.38 97 LEU A CA 1
ATOM 792 C C . LEU A 1 97 ? -0.500 -11.014 -5.819 1.00 85.38 97 LEU A C 1
ATOM 794 O O . LEU A 1 97 ? -1.330 -11.923 -5.848 1.00 85.38 97 LEU A O 1
ATOM 798 N N . ASN A 1 98 ? 0.652 -11.107 -5.155 1.00 87.31 98 ASN A N 1
ATOM 799 C CA . ASN A 1 98 ? 1.008 -12.208 -4.262 1.00 87.31 98 ASN A CA 1
ATOM 800 C C . ASN A 1 98 ? 0.813 -11.789 -2.792 1.00 87.31 98 ASN A C 1
ATOM 802 O O . ASN A 1 98 ? 0.404 -10.663 -2.499 1.00 87.31 98 ASN A O 1
ATOM 806 N N . ASP A 1 99 ? 1.085 -12.700 -1.863 1.00 86.69 99 ASP A N 1
ATOM 807 C CA . ASP A 1 99 ? 0.984 -12.464 -0.421 1.00 86.69 99 ASP A CA 1
ATOM 808 C C . ASP A 1 99 ? 1.770 -11.224 0.043 1.00 86.69 99 ASP A C 1
ATOM 810 O O . ASP A 1 99 ? 1.229 -10.395 0.779 1.00 86.69 99 ASP A O 1
ATOM 814 N N . SER A 1 100 ? 2.999 -11.044 -0.446 1.00 88.19 100 SER A N 1
ATOM 815 C CA . SER A 1 100 ? 3.828 -9.869 -0.160 1.00 88.19 100 SER A CA 1
ATOM 816 C C . SER A 1 100 ? 3.190 -8.575 -0.675 1.00 88.19 100 SER A C 1
ATOM 818 O O . SER A 1 100 ? 3.111 -7.598 0.069 1.00 88.19 100 SER A O 1
ATOM 820 N N . HIS A 1 101 ? 2.658 -8.568 -1.900 1.00 90.56 101 HIS A N 1
ATOM 821 C CA . HIS A 1 101 ? 1.979 -7.402 -2.467 1.00 90.56 101 HIS A CA 1
ATOM 822 C C . HIS A 1 101 ? 0.733 -7.020 -1.658 1.00 90.56 101 HIS A C 1
ATOM 824 O O . HIS A 1 101 ? 0.520 -5.838 -1.382 1.00 90.56 101 HIS A O 1
ATOM 830 N N . TRP A 1 102 ? -0.064 -8.004 -1.230 1.00 93.62 102 TRP A N 1
ATOM 831 C CA . TRP A 1 102 ? -1.224 -7.770 -0.367 1.00 93.62 102 TRP A CA 1
ATOM 832 C C . TRP A 1 102 ? -0.832 -7.211 1.002 1.00 93.62 102 TRP A C 1
ATOM 834 O O . TRP A 1 102 ? -1.504 -6.309 1.506 1.00 93.62 102 TRP A O 1
ATOM 844 N N . LEU A 1 103 ? 0.259 -7.713 1.587 1.00 91.94 103 LEU A N 1
ATOM 845 C CA . LEU A 1 103 ? 0.774 -7.234 2.868 1.00 91.94 103 LEU A CA 1
ATOM 846 C C . LEU A 1 103 ? 1.189 -5.762 2.762 1.00 91.94 103 LEU A C 1
ATOM 848 O O . LEU A 1 103 ? 0.706 -4.923 3.521 1.00 91.94 103 LEU A O 1
ATOM 852 N N . THR A 1 104 ? 2.009 -5.442 1.761 1.00 92.75 104 THR A N 1
ATOM 853 C CA . THR A 1 104 ? 2.475 -4.079 1.493 1.00 92.75 104 THR A CA 1
ATOM 854 C C . THR A 1 104 ? 1.312 -3.117 1.226 1.00 92.75 104 THR A C 1
ATOM 856 O O . THR A 1 104 ? 1.273 -2.022 1.785 1.00 92.75 104 THR A O 1
ATOM 859 N N . MET A 1 105 ? 0.317 -3.530 0.435 1.00 94.94 105 MET A N 1
ATOM 860 C CA . MET A 1 105 ? -0.881 -2.722 0.184 1.00 94.94 105 MET A CA 1
ATOM 861 C C . MET A 1 105 ? -1.679 -2.457 1.469 1.00 94.94 105 MET A C 1
ATOM 863 O O . MET A 1 105 ? -2.171 -1.347 1.678 1.00 94.94 105 MET A O 1
ATOM 867 N N . GLY A 1 106 ? -1.770 -3.453 2.359 1.00 95.06 106 GLY A N 1
ATOM 868 C CA . GLY A 1 106 ? -2.365 -3.302 3.686 1.00 95.06 106 GLY A CA 1
ATOM 869 C C . GLY A 1 106 ? -1.675 -2.222 4.514 1.00 95.06 106 GLY A C 1
ATOM 870 O O . GLY A 1 106 ? -2.349 -1.351 5.065 1.00 95.06 106 GLY A O 1
ATOM 871 N N . HIS A 1 107 ? -0.341 -2.212 4.531 1.00 94.69 107 HIS A N 1
ATOM 872 C CA . HIS A 1 107 ? 0.449 -1.190 5.226 1.00 94.69 107 HIS A CA 1
ATOM 873 C C . HIS A 1 107 ? 0.252 0.210 4.646 1.00 94.69 107 HIS A C 1
ATOM 875 O O . HIS A 1 107 ? 0.052 1.159 5.404 1.00 94.69 107 HIS A O 1
ATOM 881 N N . TYR A 1 108 ? 0.200 0.362 3.321 1.00 96.56 108 TYR A N 1
ATOM 882 C CA . TYR A 1 108 ? -0.105 1.663 2.711 1.00 96.56 108 TYR A CA 1
ATOM 883 C C . TYR A 1 108 ? -1.489 2.184 3.113 1.00 96.56 108 TYR A C 1
ATOM 885 O O . TYR A 1 108 ? -1.646 3.365 3.431 1.00 96.56 108 TYR A O 1
ATOM 893 N N . HIS A 1 109 ? -2.497 1.310 3.171 1.00 97.12 109 HIS A N 1
ATOM 894 C CA . HIS A 1 109 ? -3.818 1.692 3.664 1.00 97.12 109 HIS A CA 1
ATOM 895 C C . HIS A 1 109 ? -3.807 2.089 5.151 1.00 97.12 109 HIS A C 1
ATOM 897 O O . HIS A 1 109 ? -4.560 2.992 5.523 1.00 97.12 109 HIS A O 1
ATOM 903 N N . LEU A 1 110 ? -2.953 1.488 5.993 1.00 94.12 110 LEU A N 1
ATOM 904 C CA . LEU A 1 110 ? -2.761 1.931 7.383 1.00 94.12 110 LEU A CA 1
ATOM 905 C C . LEU A 1 110 ? -2.175 3.346 7.447 1.00 94.12 110 LEU A C 1
ATOM 907 O O . LEU A 1 110 ? -2.713 4.184 8.170 1.00 94.12 110 LEU A O 1
ATOM 911 N N . HIS A 1 111 ? -1.149 3.652 6.644 1.00 94.06 111 HIS A N 1
ATOM 912 C CA . HIS A 1 111 ? -0.592 5.010 6.558 1.00 94.06 111 HIS A CA 1
ATOM 913 C C . HIS A 1 111 ? -1.646 6.047 6.138 1.00 94.06 111 HIS A C 1
ATOM 915 O O . HIS A 1 111 ? -1.672 7.162 6.660 1.00 94.06 111 HIS A O 1
ATOM 921 N N . LEU A 1 112 ? -2.575 5.663 5.256 1.00 94.56 112 LEU A N 1
ATOM 922 C CA . LEU A 1 112 ? -3.708 6.495 4.835 1.00 94.56 112 LEU A CA 1
ATOM 923 C C . LEU A 1 112 ? -4.888 6.509 5.823 1.00 94.56 112 LEU A C 1
ATOM 925 O O . LEU A 1 112 ? -5.897 7.162 5.549 1.00 94.56 112 LEU A O 1
ATOM 929 N N . LYS A 1 113 ? -4.805 5.791 6.952 1.00 93.44 113 LYS A N 1
ATOM 930 C CA . LYS A 1 113 ? -5.900 5.607 7.926 1.00 93.44 113 LYS A CA 1
ATOM 931 C C . LYS A 1 113 ? -7.176 5.018 7.307 1.00 93.44 113 LYS A C 1
ATOM 933 O O . LYS A 1 113 ? -8.298 5.274 7.748 1.00 93.44 113 LYS A O 1
ATOM 938 N N . GLN A 1 114 ? -7.014 4.219 6.257 1.00 95.19 114 GLN A N 1
ATOM 939 C CA . GLN A 1 114 ? -8.080 3.515 5.548 1.00 95.19 114 GLN A CA 1
ATOM 940 C C . GLN A 1 114 ? -8.244 2.107 6.130 1.00 95.19 114 GLN A C 1
ATOM 942 O O . GLN A 1 114 ? -8.017 1.098 5.465 1.00 95.19 114 GLN A O 1
ATOM 947 N N . TYR A 1 115 ? -8.630 2.039 7.403 1.00 94.06 115 TYR A N 1
ATOM 948 C CA . TYR A 1 115 ? -8.578 0.811 8.203 1.00 94.06 115 TYR A CA 1
ATOM 949 C C . TYR A 1 115 ? -9.374 -0.360 7.617 1.00 94.06 115 TYR A C 1
ATOM 951 O O . TYR A 1 115 ? -8.870 -1.476 7.567 1.00 94.06 115 TYR A O 1
ATOM 959 N N . LYS A 1 116 ? -10.570 -0.114 7.062 1.00 94.69 116 LYS A N 1
ATOM 960 C CA . LYS A 1 116 ? -11.371 -1.169 6.408 1.00 94.69 116 LYS A CA 1
ATOM 961 C C . LYS A 1 116 ? -10.623 -1.824 5.248 1.00 94.69 116 LYS A C 1
ATOM 963 O O . LYS A 1 116 ? -10.710 -3.035 5.055 1.00 94.69 116 LYS A O 1
ATOM 968 N N . GLN A 1 117 ? -9.953 -1.016 4.435 1.00 95.88 117 GLN A N 1
ATOM 969 C CA . GLN A 1 117 ? -9.188 -1.469 3.281 1.00 95.88 117 GLN A CA 1
ATOM 970 C C . GLN A 1 117 ? -7.899 -2.159 3.728 1.00 95.88 117 GLN A C 1
ATOM 972 O O . GLN A 1 117 ? -7.590 -3.231 3.212 1.00 95.88 117 GLN A O 1
ATOM 977 N N . ALA A 1 118 ? -7.217 -1.603 4.733 1.00 96.25 118 ALA A N 1
ATOM 978 C CA . ALA A 1 118 ? -6.033 -2.203 5.336 1.00 96.25 118 ALA A CA 1
ATOM 979 C C . ALA A 1 118 ? -6.320 -3.626 5.829 1.00 96.25 118 ALA A C 1
ATOM 981 O O . ALA A 1 118 ? -5.703 -4.573 5.349 1.00 96.25 118 ALA A O 1
ATOM 982 N N . THR A 1 119 ? -7.334 -3.800 6.682 1.00 95.94 119 THR A N 1
ATOM 983 C CA . THR A 1 119 ? -7.729 -5.106 7.230 1.00 95.94 119 THR A CA 1
ATOM 984 C C . THR A 1 119 ? -8.070 -6.113 6.129 1.00 95.94 119 THR A C 1
ATOM 986 O O . THR A 1 119 ? -7.669 -7.274 6.192 1.00 95.94 119 THR A O 1
ATOM 989 N N . ARG A 1 120 ? -8.764 -5.683 5.065 1.00 96.12 120 ARG A N 1
ATOM 990 C CA . ARG A 1 120 ? -9.062 -6.555 3.913 1.00 96.12 120 ARG A CA 1
ATOM 991 C C . ARG A 1 120 ? -7.795 -7.045 3.214 1.00 96.12 120 ARG A C 1
ATOM 993 O O . ARG A 1 120 ? -7.69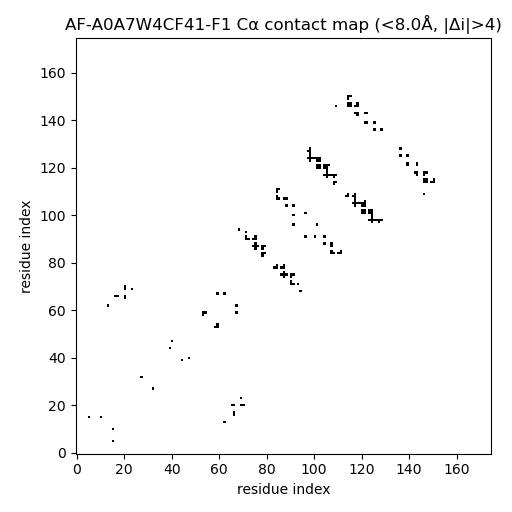8 -8.238 2.933 1.00 96.12 120 ARG A O 1
ATOM 1000 N N . CYS A 1 121 ? -6.846 -6.150 2.948 1.00 95.62 121 CYS A N 1
ATOM 1001 C CA . CYS A 1 121 ? -5.589 -6.497 2.284 1.00 95.62 121 CYS A CA 1
ATOM 1002 C C . CYS A 1 121 ? -4.729 -7.412 3.163 1.00 95.62 121 CYS A C 1
ATOM 1004 O O . CYS A 1 121 ? -4.267 -8.451 2.699 1.00 95.62 121 CYS A O 1
ATOM 1006 N N . LEU A 1 122 ? -4.603 -7.091 4.452 1.00 94.62 122 LEU A N 1
ATOM 1007 C CA . LEU A 1 122 ? -3.860 -7.889 5.427 1.00 94.62 122 LEU A CA 1
ATOM 1008 C C . LEU A 1 122 ? -4.434 -9.308 5.576 1.00 94.62 122 LEU A C 1
ATOM 1010 O O . LEU A 1 122 ? -3.693 -10.291 5.577 1.00 94.62 122 LEU A O 1
ATOM 1014 N N . HIS A 1 123 ? -5.761 -9.454 5.608 1.00 94.12 123 HIS A N 1
ATOM 1015 C CA . HIS A 1 123 ? -6.387 -10.777 5.590 1.00 94.12 123 HIS A CA 1
ATOM 1016 C C . HIS A 1 123 ? -6.132 -11.542 4.294 1.00 94.12 123 HIS A C 1
ATOM 1018 O O . HIS A 1 123 ? -5.963 -12.761 4.334 1.00 94.12 123 HIS A O 1
ATOM 1024 N N . GLN A 1 124 ? -6.120 -10.858 3.150 1.00 93.56 124 GLN A N 1
ATOM 1025 C CA . GLN A 1 124 ? -5.815 -11.497 1.876 1.00 93.56 124 GLN A CA 1
ATOM 1026 C C . GLN A 1 124 ? -4.359 -11.977 1.829 1.00 93.56 124 GLN A C 1
ATOM 1028 O O . GLN A 1 124 ? -4.124 -13.116 1.433 1.00 93.56 124 GLN A O 1
ATOM 1033 N N . ALA A 1 125 ? -3.414 -11.178 2.336 1.00 91.75 125 ALA A N 1
ATOM 1034 C CA . ALA A 1 125 ? -2.023 -11.590 2.517 1.00 91.75 125 ALA A CA 1
ATOM 1035 C C . ALA A 1 125 ? -1.936 -12.855 3.379 1.00 91.75 125 ALA A C 1
ATOM 1037 O O . ALA A 1 125 ? -1.371 -13.861 2.961 1.00 91.75 125 ALA A O 1
ATOM 1038 N N . ARG A 1 126 ? -2.606 -12.856 4.539 1.00 89.69 126 ARG A N 1
ATOM 1039 C CA . ARG A 1 126 ? -2.631 -14.005 5.453 1.00 89.69 126 ARG A CA 1
ATOM 1040 C C . ARG A 1 126 ? -3.177 -15.282 4.813 1.00 89.69 126 ARG A C 1
ATOM 1042 O O . ARG A 1 126 ? -2.693 -16.363 5.125 1.00 89.69 126 ARG A O 1
ATOM 1049 N N . LYS A 1 127 ? -4.197 -15.180 3.957 1.00 89.69 127 LYS A N 1
ATOM 1050 C CA . LYS A 1 127 ? -4.775 -16.345 3.261 1.00 89.69 127 LYS A CA 1
ATOM 1051 C C . LYS A 1 127 ? -3.805 -16.985 2.274 1.00 89.69 127 LYS A C 1
ATOM 1053 O O . LYS A 1 127 ? -3.914 -18.183 2.036 1.00 89.69 127 LYS A O 1
ATOM 1058 N N . LEU A 1 128 ? -2.934 -16.178 1.677 1.00 87.88 128 LEU A N 1
ATOM 1059 C CA . LEU A 1 128 ? -1.979 -16.607 0.659 1.00 87.88 128 LEU A CA 1
ATOM 1060 C C . LEU A 1 128 ? -0.624 -17.014 1.254 1.00 87.88 128 LEU A C 1
ATOM 1062 O O . LEU A 1 128 ? 0.136 -17.700 0.583 1.00 87.88 128 LEU A O 1
ATOM 1066 N N . MET A 1 129 ? -0.332 -16.622 2.498 1.00 84.94 129 MET A N 1
ATOM 1067 C CA . MET A 1 129 ? 0.896 -17.006 3.191 1.00 84.94 129 MET A CA 1
ATOM 1068 C C . MET A 1 129 ? 0.980 -18.519 3.413 1.00 84.94 129 MET A C 1
ATOM 1070 O O . MET A 1 129 ? 0.121 -19.124 4.062 1.00 84.94 129 MET A O 1
ATOM 1074 N N . ASP A 1 130 ? 2.081 -19.112 2.955 1.00 77.12 130 ASP A N 1
ATOM 1075 C CA . ASP A 1 130 ? 2.423 -20.497 3.267 1.00 77.12 130 ASP A CA 1
ATOM 1076 C C . ASP A 1 130 ? 2.795 -20.689 4.745 1.00 77.12 130 ASP A C 1
ATOM 1078 O O . ASP A 1 130 ? 3.225 -19.768 5.446 1.00 77.12 130 ASP A O 1
ATOM 1082 N N . LYS A 1 131 ? 2.659 -21.933 5.228 1.00 65.81 131 LYS A N 1
ATOM 1083 C CA . LYS A 1 131 ? 2.853 -22.300 6.646 1.00 65.81 131 LYS A CA 1
ATOM 1084 C C . LYS A 1 131 ? 4.238 -21.954 7.213 1.00 65.81 131 LYS A C 1
ATOM 1086 O O . LYS A 1 131 ? 4.349 -21.813 8.429 1.00 65.81 131 LYS A O 1
ATOM 1091 N N . GLU A 1 132 ? 5.267 -21.798 6.378 1.00 64.50 132 GLU A N 1
ATOM 1092 C CA . GLU A 1 132 ? 6.605 -21.367 6.816 1.00 64.50 132 GLU A CA 1
ATOM 1093 C C . GLU A 1 132 ? 6.631 -19.922 7.345 1.00 64.50 132 GLU A C 1
ATOM 1095 O O . GLU A 1 132 ? 7.444 -19.596 8.207 1.00 64.50 132 GLU A O 1
ATOM 1100 N N . HIS A 1 133 ? 5.678 -19.074 6.947 1.00 64.56 133 HIS A N 1
ATOM 1101 C CA . HIS A 1 133 ? 5.597 -17.671 7.369 1.00 64.56 133 HIS A CA 1
ATOM 1102 C C . HIS A 1 133 ? 4.737 -17.457 8.628 1.00 64.56 133 HIS A C 1
ATOM 1104 O O . HIS A 1 133 ? 4.256 -16.354 8.889 1.00 64.56 133 HIS A O 1
ATOM 1110 N N . PHE A 1 134 ? 4.558 -18.491 9.460 1.00 64.06 134 PHE A N 1
ATOM 1111 C CA . PHE A 1 134 ? 3.714 -18.450 10.665 1.00 64.06 134 PHE A CA 1
ATOM 1112 C C . PHE A 1 134 ? 4.030 -17.278 11.619 1.00 64.06 134 PHE A C 1
ATOM 1114 O O . PHE A 1 134 ? 3.137 -16.777 12.305 1.00 64.06 134 PHE A O 1
ATOM 1121 N N . HIS A 1 135 ? 5.280 -16.805 11.648 1.00 66.25 135 HIS A N 1
ATOM 1122 C CA . HIS A 1 135 ? 5.682 -15.645 12.447 1.00 66.25 135 HIS A CA 1
ATOM 1123 C C . HIS A 1 135 ? 5.007 -14.339 11.995 1.00 66.25 135 HIS A C 1
ATOM 1125 O O . HIS A 1 135 ? 4.614 -13.541 12.845 1.00 66.25 135 HIS A O 1
ATOM 1131 N N . TYR A 1 136 ? 4.787 -14.155 10.690 1.00 74.56 136 TYR A N 1
ATOM 1132 C CA . TYR A 1 136 ? 4.089 -12.987 10.148 1.00 74.56 136 TYR A CA 1
ATOM 1133 C C . TYR A 1 136 ? 2.586 -13.022 10.423 1.00 74.56 136 TYR A C 1
ATOM 1135 O O . TYR A 1 136 ? 1.986 -11.979 10.672 1.00 74.56 136 TYR A O 1
ATOM 1143 N N . ALA A 1 137 ? 1.978 -14.212 10.467 1.00 80.44 137 ALA A N 1
ATOM 1144 C CA . ALA A 1 137 ? 0.540 -14.353 10.693 1.00 80.44 137 ALA A CA 1
ATOM 1145 C C . ALA A 1 137 ? 0.080 -13.724 12.019 1.00 80.44 137 ALA A C 1
ATOM 1147 O O . ALA A 1 137 ? -0.982 -13.113 12.070 1.00 80.44 137 ALA A O 1
ATOM 1148 N N . LYS A 1 138 ? 0.886 -13.831 13.084 1.00 84.31 138 LYS A N 1
ATOM 1149 C CA . LYS A 1 138 ? 0.567 -13.191 14.371 1.00 84.31 138 LYS A CA 1
ATOM 1150 C C . LYS A 1 138 ? 0.698 -11.666 14.326 1.00 84.31 138 LYS A C 1
ATOM 1152 O O . LYS A 1 138 ? -0.088 -10.994 14.984 1.00 84.31 138 LYS A O 1
ATOM 1157 N N . SER A 1 139 ? 1.666 -11.134 13.573 1.00 87.62 139 SER A N 1
ATOM 1158 C CA . SER A 1 139 ? 1.805 -9.682 13.371 1.00 87.62 139 SER A CA 1
ATOM 1159 C C . SER A 1 139 ? 0.601 -9.135 12.619 1.00 87.62 139 SER A C 1
ATOM 1161 O O . SER A 1 139 ? -0.034 -8.197 13.083 1.00 87.62 139 SER A O 1
ATOM 1163 N N . ILE A 1 140 ? 0.218 -9.803 11.528 1.00 89.19 140 ILE A N 1
ATOM 1164 C CA . ILE A 1 140 ? -0.958 -9.445 10.731 1.00 89.19 140 ILE A CA 1
ATOM 1165 C C . ILE A 1 140 ? -2.227 -9.432 11.590 1.00 89.19 140 ILE A C 1
ATOM 1167 O O . ILE A 1 140 ? -3.023 -8.504 11.491 1.00 89.19 140 ILE A O 1
ATOM 1171 N N . ASP A 1 141 ? -2.410 -10.423 12.462 1.00 89.44 141 ASP A N 1
ATOM 1172 C CA . ASP A 1 141 ? -3.579 -10.474 13.347 1.00 89.44 141 ASP A CA 1
ATOM 1173 C C . ASP A 1 141 ? -3.629 -9.301 14.319 1.00 89.44 141 ASP A C 1
ATOM 1175 O O . ASP A 1 141 ? -4.691 -8.717 14.535 1.00 89.44 141 ASP A O 1
ATOM 1179 N N . LEU A 1 142 ? -2.475 -8.945 14.884 1.00 90.31 142 LEU A N 1
ATOM 1180 C CA . LEU A 1 142 ? -2.359 -7.794 15.765 1.00 90.31 142 LEU A CA 1
ATOM 1181 C C . LEU A 1 142 ? -2.624 -6.486 15.005 1.00 90.31 142 LEU A C 1
ATOM 1183 O O . LEU A 1 142 ? -3.374 -5.644 15.491 1.00 90.31 142 LEU A O 1
ATOM 1187 N N . GLU A 1 143 ? -2.055 -6.330 13.811 1.00 92.25 143 GLU A N 1
ATOM 1188 C CA . GLU A 1 143 ? -2.253 -5.162 12.948 1.00 92.25 143 GLU A CA 1
ATOM 1189 C C . GLU A 1 143 ? -3.725 -4.996 12.546 1.00 92.25 143 GLU A C 1
ATOM 1191 O O . GLU A 1 143 ? -4.260 -3.890 12.638 1.00 92.25 143 GLU A O 1
ATOM 1196 N N . CYS A 1 144 ? -4.413 -6.085 12.186 1.00 91.56 144 CYS A N 1
ATOM 1197 C CA . CYS A 1 144 ? -5.852 -6.065 11.920 1.00 91.56 144 CYS A CA 1
ATOM 1198 C C . CYS A 1 144 ? -6.651 -5.630 13.156 1.00 91.56 144 CYS A C 1
ATOM 1200 O O . CYS A 1 144 ? -7.503 -4.752 13.044 1.00 91.56 144 CYS A O 1
ATOM 1202 N N . ALA A 1 145 ? -6.358 -6.196 14.331 1.00 92.50 145 ALA A N 1
ATOM 1203 C CA . ALA A 1 145 ? -7.063 -5.851 15.567 1.00 92.50 145 ALA A CA 1
ATOM 1204 C C . ALA A 1 145 ? -6.868 -4.373 15.959 1.00 92.50 145 ALA A C 1
ATOM 1206 O O . ALA A 1 145 ? -7.809 -3.709 16.403 1.00 92.50 145 ALA A O 1
ATOM 1207 N N . ILE A 1 146 ? -5.658 -3.836 15.763 1.00 91.12 146 ILE A N 1
ATOM 1208 C CA . ILE A 1 146 ? -5.368 -2.411 15.972 1.00 91.12 146 ILE A CA 1
ATOM 1209 C C . ILE A 1 146 ? -6.165 -1.561 14.978 1.00 91.12 146 ILE A C 1
ATOM 1211 O O . ILE A 1 146 ? -6.850 -0.630 15.397 1.00 91.12 146 ILE A O 1
ATOM 1215 N N . ALA A 1 147 ? -6.140 -1.899 13.687 1.00 91.44 147 ALA A N 1
ATOM 1216 C CA . ALA A 1 147 ? -6.864 -1.163 12.651 1.00 91.44 147 ALA A CA 1
ATOM 1217 C C . ALA A 1 147 ? -8.382 -1.133 12.904 1.00 91.44 147 ALA A C 1
ATOM 1219 O O . ALA A 1 147 ? -9.019 -0.087 12.770 1.00 91.44 147 ALA A O 1
ATOM 1220 N N . GLU A 1 148 ? -8.964 -2.260 13.314 1.00 91.44 148 GLU A N 1
ATOM 1221 C CA . GLU A 1 148 ? -10.377 -2.361 13.694 1.00 91.44 148 GLU A CA 1
ATOM 1222 C C . GLU A 1 148 ? -10.699 -1.481 14.907 1.00 91.44 148 GLU A C 1
ATOM 1224 O O . GLU A 1 148 ? -11.670 -0.724 14.888 1.00 91.44 148 GLU A O 1
ATOM 1229 N N . THR A 1 149 ? -9.835 -1.493 15.923 1.00 89.75 149 THR A N 1
ATOM 1230 C CA . THR A 1 149 ? -9.990 -0.640 17.109 1.00 89.75 149 THR A CA 1
ATOM 1231 C C . THR A 1 149 ? -9.914 0.848 16.749 1.00 89.75 149 THR A C 1
ATOM 1233 O O . THR A 1 149 ? -10.746 1.640 17.193 1.00 89.75 149 THR A O 1
ATOM 1236 N N . GLU A 1 150 ? -8.951 1.255 15.915 1.00 89.44 150 GLU A N 1
ATOM 1237 C CA . GLU A 1 150 ? -8.825 2.646 15.458 1.00 89.44 150 GLU A CA 1
ATOM 1238 C C . GLU A 1 150 ? -10.043 3.086 14.638 1.00 89.44 150 GLU A C 1
ATOM 1240 O O . GLU A 1 150 ? -10.553 4.201 14.797 1.00 89.44 150 GLU A O 1
ATOM 1245 N N . GLN A 1 151 ? -10.568 2.191 13.802 1.00 89.06 151 GLN A N 1
ATOM 1246 C CA . GLN A 1 151 ? -11.797 2.428 13.060 1.00 89.06 151 GLN A CA 1
ATOM 1247 C C . GLN A 1 151 ? -12.995 2.660 13.988 1.00 89.06 151 GLN A C 1
ATOM 1249 O O . GLN A 1 151 ? -13.789 3.576 13.733 1.00 89.06 151 GLN A O 1
ATOM 1254 N N . ASP A 1 152 ? -13.124 1.856 15.041 1.00 87.19 152 ASP A N 1
ATOM 1255 C CA . ASP A 1 152 ? -14.201 1.972 16.018 1.00 87.19 152 ASP A CA 1
ATOM 1256 C C . ASP A 1 152 ? -14.095 3.283 16.797 1.00 87.19 152 ASP A C 1
ATOM 1258 O O . ASP A 1 152 ? -15.074 4.029 16.874 1.00 87.19 152 ASP A O 1
ATOM 1262 N N . ILE A 1 153 ? -12.900 3.645 17.277 1.00 86.81 153 ILE A N 1
ATOM 1263 C CA . ILE A 1 153 ? -12.649 4.934 17.945 1.00 86.81 153 ILE A CA 1
ATOM 1264 C C . ILE A 1 153 ? -13.077 6.104 17.049 1.00 86.81 153 ILE A C 1
ATOM 1266 O O . ILE A 1 153 ? -13.771 7.021 17.499 1.00 86.81 153 ILE A O 1
ATOM 1270 N N . LEU A 1 154 ? -12.726 6.069 15.760 1.00 85.38 154 LEU A N 1
ATOM 1271 C CA . LEU A 1 154 ? -13.133 7.105 14.809 1.00 85.38 154 LEU A CA 1
ATOM 1272 C C . LEU A 1 154 ? -14.645 7.131 14.565 1.00 85.38 154 LEU A C 1
ATOM 1274 O O . LEU A 1 154 ? -15.222 8.205 14.374 1.00 85.38 154 LEU A O 1
ATOM 1278 N N . ALA A 1 155 ? -15.308 5.975 14.541 1.00 83.38 155 ALA A N 1
ATOM 1279 C CA . ALA A 1 155 ? -16.761 5.902 14.430 1.00 83.38 155 ALA A CA 1
ATOM 1280 C C . ALA A 1 155 ? -17.449 6.519 15.659 1.00 83.38 155 ALA A C 1
ATOM 1282 O O . ALA A 1 155 ? -18.336 7.361 15.492 1.00 83.38 155 ALA A O 1
ATOM 1283 N N . TYR A 1 156 ? -16.982 6.192 16.866 1.00 81.25 156 TYR A N 1
ATOM 1284 C CA . TYR A 1 156 ? -17.472 6.781 18.113 1.00 81.25 156 TYR A CA 1
ATOM 1285 C C . TYR A 1 156 ? -17.248 8.294 18.171 1.00 81.25 156 TYR A C 1
ATOM 1287 O O . TYR A 1 156 ? -18.177 9.039 18.485 1.00 81.25 156 TYR A O 1
ATOM 1295 N N . GLY A 1 157 ? -16.054 8.772 17.808 1.00 82.25 157 GLY A N 1
ATOM 1296 C CA . GLY A 1 157 ? -15.752 10.204 17.765 1.00 82.25 157 GLY A CA 1
ATOM 1297 C C . GLY A 1 157 ? -16.671 10.975 16.810 1.00 82.25 157 GLY A C 1
ATOM 1298 O O . GLY A 1 157 ? -17.172 12.047 17.156 1.00 82.25 157 GLY A O 1
ATOM 1299 N N . ARG A 1 158 ? -16.972 10.406 15.633 1.00 79.31 158 ARG A N 1
ATOM 1300 C CA . ARG A 1 158 ? -17.945 10.986 14.690 1.00 79.31 158 ARG A CA 1
ATOM 1301 C C . ARG A 1 158 ? -19.354 11.044 15.277 1.00 79.31 158 ARG A C 1
ATOM 1303 O O . ARG A 1 158 ? -20.010 12.073 15.148 1.00 79.31 158 ARG A O 1
ATOM 1310 N N . PHE A 1 159 ? -19.806 9.978 15.936 1.00 69.62 159 PHE A N 1
ATOM 1311 C CA . PHE A 1 159 ? -21.126 9.935 16.569 1.00 69.62 159 PHE A CA 1
ATOM 1312 C C . PHE A 1 159 ? -21.261 10.987 17.680 1.00 69.62 159 PHE A C 1
ATOM 1314 O O . PHE A 1 159 ? -22.212 11.769 17.685 1.00 69.62 159 PHE A O 1
ATOM 1321 N N . ALA A 1 160 ? -20.268 11.076 18.569 1.00 72.31 160 ALA A N 1
ATOM 1322 C CA . ALA A 1 160 ? -20.242 12.071 19.639 1.00 72.31 160 ALA A CA 1
ATOM 1323 C C . ALA A 1 160 ? -20.226 13.514 19.096 1.00 72.31 160 ALA A C 1
ATOM 1325 O O . ALA A 1 160 ? -20.941 14.376 19.608 1.00 72.31 160 ALA A O 1
ATOM 1326 N N . GLY A 1 161 ? -19.460 13.770 18.029 1.00 70.62 161 GLY A N 1
ATOM 1327 C CA . GLY A 1 161 ? -19.390 15.081 17.377 1.00 70.62 161 GLY A CA 1
ATOM 1328 C C . GLY A 1 161 ? -20.660 15.489 16.618 1.00 70.62 161 GLY A C 1
ATOM 1329 O O . GLY A 1 161 ? -20.926 16.679 16.473 1.00 70.62 161 GLY A O 1
ATOM 1330 N N . ILE A 1 162 ? -21.460 14.534 16.135 1.00 66.19 162 ILE A N 1
ATOM 1331 C CA . ILE A 1 162 ? -22.794 14.814 15.577 1.00 66.19 162 ILE A CA 1
ATOM 1332 C C . ILE A 1 162 ? -23.762 15.160 16.711 1.00 66.19 162 ILE A C 1
ATOM 1334 O O . ILE A 1 162 ? -24.470 16.162 16.627 1.00 66.19 162 ILE A O 1
ATOM 1338 N N . ASN A 1 163 ? -23.745 14.380 17.795 1.00 55.75 163 ASN A N 1
ATOM 1339 C CA . ASN A 1 163 ? -24.640 14.583 18.932 1.00 55.75 163 ASN A CA 1
ATOM 1340 C C . ASN A 1 163 ? -24.431 15.956 19.603 1.00 55.75 163 ASN A C 1
ATOM 1342 O O . ASN A 1 163 ? -25.393 16.618 19.983 1.00 55.75 163 ASN A O 1
ATOM 1346 N N . SER A 1 164 ? -23.186 16.439 19.693 1.00 60.31 164 SER A N 1
ATOM 1347 C CA . SER A 1 164 ? -22.898 17.776 20.233 1.00 60.31 164 SER A CA 1
ATOM 1348 C C . SER A 1 164 ? -23.388 18.920 19.338 1.00 60.31 164 SER A C 1
ATOM 1350 O O . SER A 1 164 ? -23.841 19.937 19.858 1.00 60.31 164 SER A O 1
ATOM 1352 N N . LYS A 1 165 ? -23.350 18.760 18.007 1.00 67.75 165 LYS A N 1
ATOM 1353 C CA . LYS A 1 165 ? -23.864 19.761 17.054 1.00 67.75 165 LYS A CA 1
ATOM 1354 C C . LYS A 1 165 ? -25.387 19.860 17.071 1.00 67.75 165 LYS A C 1
ATOM 1356 O O . LYS A 1 165 ? -25.908 20.961 16.944 1.00 67.75 165 LYS A O 1
ATOM 1361 N N . ILE A 1 166 ? -26.083 18.738 17.258 1.00 62.06 166 ILE A N 1
ATOM 1362 C CA . ILE A 1 166 ? -27.546 18.720 17.417 1.00 62.06 166 ILE A CA 1
ATOM 1363 C C . ILE A 1 166 ? -27.934 19.487 18.689 1.00 62.06 166 ILE A C 1
ATOM 1365 O O . ILE A 1 166 ? -28.722 20.424 18.623 1.00 62.06 166 ILE A O 1
ATOM 1369 N N . ASN A 1 167 ? -27.274 19.201 19.816 1.00 57.06 167 ASN A N 1
ATOM 1370 C CA . ASN A 1 167 ? -27.566 19.869 21.090 1.00 57.06 167 ASN A CA 1
ATOM 1371 C C . ASN A 1 167 ? -27.294 21.388 21.086 1.00 57.06 167 ASN A C 1
ATOM 1373 O O . ASN A 1 167 ? -27.887 22.106 21.883 1.00 57.06 167 ASN A O 1
ATOM 1377 N N . GLN A 1 168 ? -26.407 21.888 20.217 1.00 58.62 168 GLN A N 1
ATOM 1378 C CA . GLN A 1 168 ? -26.170 23.331 20.046 1.00 58.62 168 GLN A CA 1
ATOM 1379 C C . GLN A 1 168 ? -27.181 24.002 19.103 1.00 58.62 168 GLN A C 1
ATOM 1381 O O . GLN A 1 168 ? -27.425 25.201 19.228 1.00 58.62 168 GLN A O 1
ATOM 1386 N N . ALA A 1 169 ? -27.772 23.254 18.167 1.00 58.38 169 ALA A N 1
ATOM 1387 C CA . ALA A 1 169 ? -28.794 23.766 17.255 1.00 58.38 169 ALA A CA 1
AT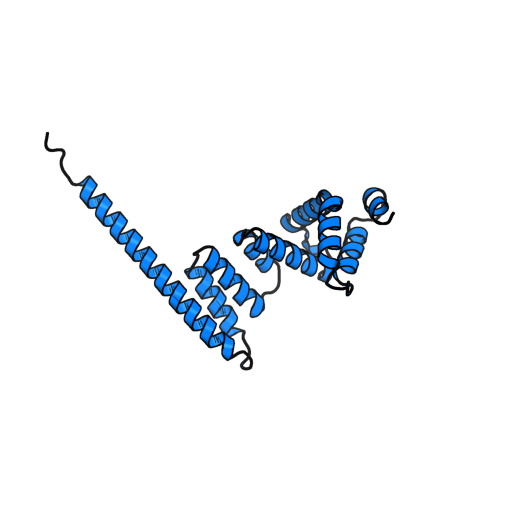OM 1388 C C . ALA A 1 169 ? -30.171 23.929 17.931 1.00 58.38 169 ALA A C 1
ATOM 1390 O O . ALA A 1 169 ? -30.966 24.749 17.479 1.00 58.38 169 ALA A O 1
ATOM 1391 N N . ASP A 1 170 ? -30.420 23.206 19.029 1.00 56.06 170 ASP A N 1
ATOM 1392 C CA . ASP A 1 170 ? -31.690 23.222 19.771 1.00 56.06 170 ASP A CA 1
ATOM 1393 C C . ASP A 1 170 ? -31.716 24.183 20.977 1.00 56.06 170 ASP A C 1
ATOM 1395 O O . ASP A 1 170 ? -32.733 24.285 21.665 1.00 56.06 170 ASP A O 1
ATOM 1399 N N . THR A 1 171 ? -30.636 24.922 21.254 1.00 50.34 171 THR A N 1
ATOM 1400 C CA . THR A 1 171 ? -30.674 26.001 22.258 1.00 50.34 171 THR A CA 1
ATOM 1401 C C . THR A 1 171 ? -31.443 27.207 21.703 1.00 50.34 171 THR A C 1
ATOM 1403 O O . THR A 1 171 ? -30.953 27.841 20.765 1.00 50.34 171 THR A O 1
ATOM 1406 N N . PRO A 1 172 ? -32.613 27.587 22.259 1.00 49.84 172 PRO A N 1
ATOM 1407 C CA . PRO A 1 172 ? -33.304 28.795 21.828 1.00 49.84 172 PRO A CA 1
ATOM 1408 C C . PRO A 1 172 ? -32.431 30.004 22.165 1.00 49.84 172 PRO A C 1
ATOM 1410 O O . PRO A 1 172 ? -31.903 30.093 23.276 1.00 49.84 172 PRO A O 1
ATOM 1413 N N . LEU A 1 173 ? -32.301 30.947 21.228 1.00 50.78 173 LEU A N 1
ATOM 1414 C CA . LEU A 1 173 ? -31.806 32.288 21.534 1.00 50.78 173 LEU A CA 1
ATOM 1415 C C . LEU A 1 173 ? -32.746 32.907 22.573 1.00 50.78 173 LEU A C 1
ATOM 1417 O O . LEU A 1 173 ? -33.821 33.400 22.239 1.00 50.78 173 LEU A O 1
ATOM 1421 N N . VAL A 1 174 ? -32.349 32.849 23.841 1.00 47.47 174 VAL A N 1
ATOM 1422 C CA . VAL A 1 174 ? -32.961 33.657 24.890 1.00 47.47 174 VAL A CA 1
ATOM 1423 C C . VAL A 1 174 ? -32.395 35.065 24.712 1.00 47.47 174 VAL A C 1
ATOM 1425 O O . VAL A 1 174 ? -31.242 35.320 25.059 1.00 47.47 174 VAL A O 1
ATOM 1428 N N . THR A 1 175 ? -33.182 35.918 24.055 1.00 50.84 175 THR A N 1
ATOM 1429 C CA . THR A 1 175 ? -33.012 37.381 23.986 1.00 50.84 175 THR A CA 1
ATOM 1430 C C . THR A 1 175 ? -33.132 38.029 25.351 1.00 50.84 175 THR A C 1
ATOM 1432 O O . THR A 1 175 ? -34.034 37.593 26.105 1.00 50.84 175 THR A O 1
#

Radius of gyration: 23.21 Å; Cα contacts (8 Å, |Δi|>4): 107; chains: 1; bounding box: 62×60×60 Å

Solvent-accessible surface area (backbone atoms only — not comparable to full-atom values): 9808 Å² total; per-residue (Å²): 122,76,70,65,43,74,80,68,50,90,66,54,73,65,57,60,46,53,51,52,40,50,62,72,70,46,94,61,65,77,88,51,46,64,60,52,51,52,51,41,49,70,75,31,45,68,54,53,50,50,48,54,47,41,55,70,70,68,57,53,87,80,52,57,66,69,49,49,53,54,50,39,53,50,54,20,53,50,22,52,76,69,67,36,38,69,59,23,43,58,37,53,72,76,49,91,74,49,35,68,52,25,39,53,46,12,51,37,24,49,77,70,68,38,29,76,60,11,40,52,26,33,51,52,10,55,72,59,52,57,82,89,49,55,76,53,50,58,52,48,51,50,53,36,55,50,32,52,49,53,47,48,53,53,51,51,52,52,52,55,57,49,53,55,52,52,63,61,71,70,57,75,86,82,124

pLDDT: mean 70.02, std 19.32, range [34.56, 97.12]

Mean predicted aligned error: 13.92 Å

Foldseek 3Di:
DVLVCVVPDPDDLQVVLVVVLVVLPDPDPPVCVVVVVVVCCVSCVVVLVVVVVCVVVVVCVPHDPSSLLSNLVVQLVVCVVVLVLVSNLVSLVVDDDALVSLQSNLVSCVSVLVLVSSLVSLVVSLVRDDPVVVVVNVVSVVSNVVSVVSVVVVVVVVVVVVVVVVVVVPDDPPD

Secondary structure (DSSP, 8-state):
--HHHHTT----HHHHHHHHHHHHHS---TTTHHHHHHHHHHHSHHHHHHHHHHHHTTGGGGS-HHHHHHHHHHHHHHHHHTT-HHHHHHHHTTS---HHHHHHHHHHHHHTT-HHHHHHHHHHHHHH--GGGHHHHHHHHHHHHHHHHHHHHHHHHHHHHHHHHHHHHSS----